Protein AF-A0A1V5ZV84-F1 (afdb_monomer_lite)

Structure (mmCIF, N/CA/C/O backbone):
data_AF-A0A1V5ZV84-F1
#
_entry.id   AF-A0A1V5ZV84-F1
#
loop_
_atom_site.group_PDB
_atom_site.id
_atom_site.type_symbol
_atom_site.label_atom_id
_atom_site.label_alt_id
_atom_site.label_comp_id
_atom_site.label_asym_id
_atom_site.label_entity_id
_atom_site.label_seq_id
_atom_site.pdbx_PDB_ins_code
_atom_site.Cartn_x
_atom_site.Cartn_y
_atom_site.Cartn_z
_atom_site.occupancy
_atom_site.B_iso_or_equiv
_atom_site.auth_seq_id
_atom_site.auth_comp_id
_atom_site.auth_asym_id
_atom_site.auth_atom_id
_atom_site.pdbx_PDB_model_num
ATOM 1 N N . MET A 1 1 ? 2.311 14.873 -5.237 1.00 79.88 1 MET A N 1
ATOM 2 C CA . MET A 1 1 ? 1.166 14.419 -4.412 1.00 79.88 1 MET A CA 1
ATOM 3 C C . MET A 1 1 ? 1.572 14.431 -2.940 1.00 79.88 1 MET A C 1
ATOM 5 O O . MET A 1 1 ? 2.644 13.917 -2.639 1.00 79.88 1 MET A O 1
ATOM 9 N N . ASN A 1 2 ? 0.780 15.020 -2.034 1.00 92.94 2 ASN A N 1
ATOM 10 C CA . ASN A 1 2 ? 1.083 14.975 -0.593 1.00 92.94 2 ASN A CA 1
ATOM 11 C C . ASN A 1 2 ? 0.862 13.555 -0.016 1.00 92.94 2 ASN A C 1
ATOM 13 O O . ASN A 1 2 ? 0.288 12.698 -0.688 1.00 92.94 2 ASN A O 1
ATOM 17 N N . THR A 1 3 ? 1.318 13.297 1.214 1.00 93.50 3 THR A N 1
ATOM 18 C CA . THR A 1 3 ? 1.221 11.968 1.852 1.00 93.50 3 THR A CA 1
ATOM 19 C C . THR A 1 3 ? -0.212 11.442 1.926 1.00 93.50 3 THR A C 1
ATOM 21 O O . THR A 1 3 ? -0.453 10.312 1.510 1.00 93.50 3 THR A O 1
ATOM 24 N N . LYS A 1 4 ? -1.167 12.261 2.387 1.00 93.44 4 LYS A N 1
ATOM 25 C CA . LYS A 1 4 ? -2.575 11.854 2.514 1.00 93.44 4 LYS A CA 1
ATOM 26 C C . LYS A 1 4 ? -3.176 11.466 1.165 1.00 93.44 4 LYS A C 1
ATOM 28 O O . LYS A 1 4 ? -3.816 10.431 1.051 1.00 93.44 4 LYS A O 1
ATOM 33 N N . ASN A 1 5 ? -2.902 12.239 0.117 1.00 96.44 5 ASN A N 1
ATOM 34 C CA . ASN A 1 5 ? -3.385 11.941 -1.227 1.00 96.44 5 ASN A CA 1
ATOM 35 C C . ASN A 1 5 ? -2.782 10.630 -1.763 1.00 96.44 5 ASN A C 1
ATOM 37 O O . ASN A 1 5 ? -3.490 9.872 -2.417 1.00 96.44 5 ASN A O 1
ATOM 41 N N . GLN A 1 6 ? -1.514 10.325 -1.450 1.00 97.69 6 GLN A N 1
ATOM 42 C CA . GLN A 1 6 ? -0.889 9.044 -1.820 1.00 97.69 6 GLN A CA 1
ATOM 43 C C . GLN A 1 6 ? -1.552 7.864 -1.100 1.00 97.69 6 GLN A C 1
ATOM 45 O O . GLN A 1 6 ? -1.855 6.854 -1.726 1.00 97.69 6 GLN A O 1
ATOM 50 N N . GLN A 1 7 ? -1.806 7.997 0.203 1.00 96.81 7 GLN A N 1
ATOM 51 C CA . GLN A 1 7 ? -2.507 6.989 1.001 1.00 96.81 7 GLN A CA 1
ATOM 52 C C . GLN A 1 7 ? -3.933 6.742 0.477 1.00 96.81 7 GLN A C 1
ATOM 54 O O . GLN A 1 7 ? -4.326 5.595 0.266 1.00 96.81 7 GLN A O 1
ATOM 59 N N . THR A 1 8 ? -4.681 7.807 0.177 1.00 97.06 8 THR A N 1
ATOM 60 C CA . THR A 1 8 ? -6.014 7.713 -0.435 1.00 97.06 8 THR A CA 1
ATOM 61 C C . THR A 1 8 ? -5.967 7.051 -1.811 1.00 97.06 8 THR A C 1
ATOM 63 O O . THR A 1 8 ? -6.816 6.216 -2.111 1.00 97.06 8 THR A O 1
ATOM 66 N N . ALA A 1 9 ? -4.963 7.359 -2.640 1.00 97.69 9 ALA A N 1
ATOM 67 C CA . ALA A 1 9 ? -4.800 6.725 -3.948 1.00 97.69 9 ALA A CA 1
ATOM 68 C C . ALA A 1 9 ? -4.592 5.204 -3.834 1.00 97.69 9 ALA A C 1
ATOM 70 O O . ALA A 1 9 ? -5.197 4.454 -4.598 1.00 97.69 9 ALA A O 1
ATOM 71 N N . ILE A 1 10 ? -3.807 4.743 -2.851 1.00 97.56 10 ILE A N 1
ATOM 72 C CA . ILE A 1 10 ? -3.630 3.308 -2.562 1.00 97.56 10 ILE A CA 1
ATOM 73 C C . ILE A 1 10 ? -4.967 2.664 -2.206 1.00 97.56 10 ILE A C 1
ATOM 75 O O . ILE A 1 10 ? -5.340 1.661 -2.811 1.00 97.56 10 ILE A O 1
ATOM 79 N N . LEU A 1 11 ? -5.698 3.238 -1.246 1.00 97.31 11 LEU A N 1
ATOM 80 C CA . LEU A 1 11 ? -6.976 2.683 -0.796 1.00 97.3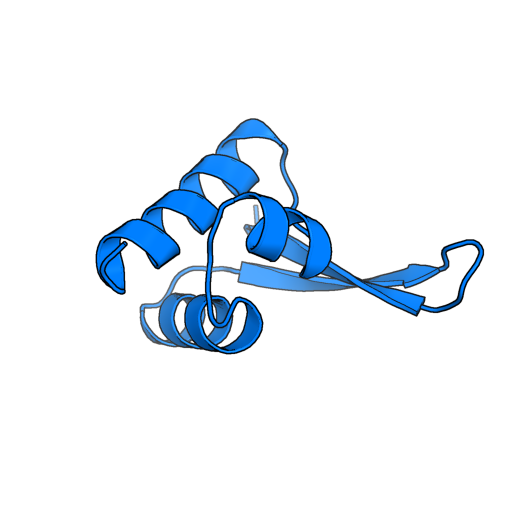1 11 LEU A CA 1
ATOM 81 C C . LEU A 1 11 ? -8.004 2.633 -1.927 1.00 97.31 11 LEU A C 1
ATOM 83 O O . LEU A 1 11 ? -8.656 1.610 -2.112 1.00 97.31 11 LEU A O 1
ATOM 87 N N . ASN A 1 12 ? -8.119 3.704 -2.714 1.00 97.50 12 ASN A N 1
ATOM 88 C CA . ASN A 1 12 ? -9.018 3.744 -3.865 1.00 97.50 12 ASN A CA 1
ATOM 89 C C . ASN A 1 12 ? -8.650 2.669 -4.890 1.00 97.50 12 ASN A C 1
ATOM 91 O O . ASN A 1 12 ? -9.528 1.971 -5.389 1.00 97.50 12 ASN A O 1
ATOM 95 N N . TYR A 1 13 ? -7.357 2.488 -5.165 1.00 98.06 13 TYR A N 1
ATOM 96 C CA . TYR A 1 13 ? -6.912 1.455 -6.090 1.00 98.06 13 TYR A CA 1
ATOM 97 C C . TYR A 1 13 ? -7.259 0.049 -5.588 1.00 98.06 13 TYR A C 1
ATOM 99 O O . TYR A 1 13 ? -7.823 -0.729 -6.356 1.00 98.06 13 TYR A O 1
ATOM 107 N N . ILE A 1 14 ? -6.990 -0.254 -4.310 1.00 97.38 14 ILE A N 1
ATOM 108 C CA . ILE A 1 14 ? -7.333 -1.547 -3.696 1.00 97.38 14 ILE A CA 1
ATOM 109 C C . ILE A 1 14 ? -8.851 -1.760 -3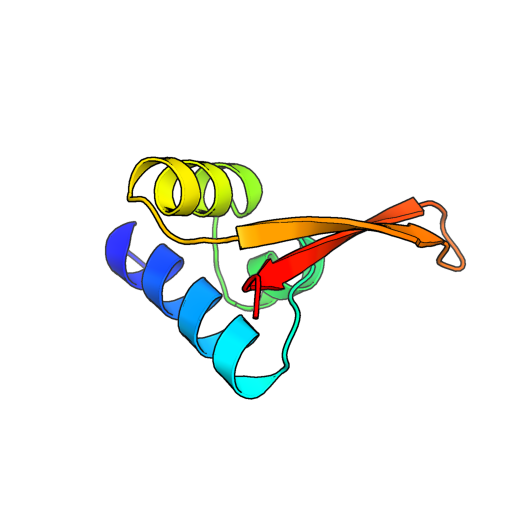.688 1.00 97.38 14 ILE A C 1
ATOM 111 O O . ILE A 1 14 ? -9.307 -2.849 -4.008 1.00 97.38 14 ILE A O 1
ATOM 115 N N . ASN A 1 15 ? -9.660 -0.745 -3.384 1.00 96.44 15 ASN A N 1
ATOM 116 C CA . ASN A 1 15 ? -11.120 -0.878 -3.405 1.00 96.44 15 ASN A CA 1
ATOM 117 C C . ASN A 1 15 ? -11.650 -1.234 -4.803 1.00 96.44 15 ASN A C 1
ATOM 119 O O . ASN A 1 15 ? -12.508 -2.114 -4.932 1.00 96.44 15 ASN A O 1
ATOM 123 N N . THR A 1 16 ? -11.101 -0.598 -5.841 1.00 97.31 16 THR A N 1
ATOM 124 C CA . THR A 1 16 ? -11.500 -0.816 -7.238 1.00 97.31 16 THR A CA 1
ATOM 125 C C . THR A 1 16 ? -10.975 -2.139 -7.805 1.00 97.31 16 THR A C 1
ATOM 127 O O . THR A 1 16 ? -11.724 -2.861 -8.454 1.00 97.31 16 THR A O 1
ATOM 130 N N . HIS A 1 17 ? -9.712 -2.491 -7.545 1.00 97.31 17 HIS A N 1
ATOM 131 C CA . HIS A 1 17 ? -9.017 -3.621 -8.192 1.00 97.31 17 HIS A CA 1
ATOM 132 C C . HIS A 1 17 ? -8.779 -4.812 -7.256 1.00 97.31 17 HIS A C 1
ATOM 134 O O . HIS A 1 17 ? -8.132 -5.787 -7.634 1.00 97.31 17 HIS A O 1
ATOM 140 N N . LYS A 1 18 ? -9.269 -4.730 -6.015 1.00 96.81 18 LYS A N 1
ATOM 141 C CA . LYS A 1 18 ? -9.100 -5.688 -4.904 1.00 96.81 18 LYS A CA 1
ATOM 142 C C . LYS A 1 18 ? -7.680 -5.835 -4.368 1.00 96.81 18 LYS A C 1
ATOM 144 O O . LYS A 1 18 ? -7.507 -6.202 -3.208 1.00 96.81 18 LYS A O 1
ATOM 149 N N . THR A 1 19 ? -6.668 -5.523 -5.168 1.00 97.56 19 THR A N 1
ATOM 150 C CA . THR A 1 19 ? -5.262 -5.668 -4.800 1.00 97.56 19 THR A CA 1
ATOM 151 C C . THR A 1 19 ? -4.409 -4.537 -5.368 1.00 97.56 19 THR A C 1
ATOM 153 O O . THR A 1 19 ? -4.812 -3.837 -6.297 1.00 97.56 19 THR A O 1
ATOM 156 N N . ILE A 1 20 ? -3.215 -4.354 -4.809 1.00 97.94 20 ILE A N 1
ATOM 157 C CA . ILE A 1 20 ? -2.171 -3.495 -5.366 1.00 97.94 20 ILE A CA 1
ATOM 158 C C . ILE A 1 20 ? -0.789 -4.106 -5.124 1.00 97.94 20 ILE A C 1
ATOM 160 O O . ILE A 1 20 ? -0.505 -4.654 -4.060 1.00 97.94 20 ILE A O 1
ATOM 164 N N . THR A 1 21 ? 0.101 -3.981 -6.101 1.00 97.81 21 THR A N 1
ATOM 165 C CA . THR A 1 21 ? 1.530 -4.295 -5.970 1.00 97.81 21 THR A CA 1
ATOM 166 C C . THR A 1 21 ? 2.354 -3.028 -5.751 1.00 97.81 21 THR A C 1
ATOM 168 O O . THR A 1 21 ? 1.946 -1.927 -6.126 1.00 97.81 21 THR A O 1
ATOM 171 N N . VAL A 1 22 ? 3.574 -3.166 -5.217 1.00 96.38 22 VAL A N 1
ATOM 172 C CA . VAL A 1 22 ? 4.518 -2.033 -5.091 1.00 96.38 22 VAL A CA 1
ATOM 173 C C . VAL A 1 22 ? 4.754 -1.349 -6.444 1.00 96.38 22 VAL A C 1
ATOM 175 O O . VAL A 1 22 ? 4.793 -0.123 -6.524 1.00 96.38 22 VAL A O 1
ATOM 178 N N . ARG A 1 23 ? 4.863 -2.136 -7.521 1.00 95.81 23 ARG A N 1
ATOM 179 C CA . ARG A 1 23 ? 5.086 -1.631 -8.880 1.00 95.81 23 ARG A CA 1
ATOM 180 C C . ARG A 1 23 ? 3.899 -0.812 -9.390 1.00 95.81 23 ARG A C 1
ATOM 182 O O . ARG A 1 23 ? 4.103 0.286 -9.897 1.00 95.81 23 ARG A O 1
ATOM 189 N N . GLN A 1 24 ? 2.670 -1.301 -9.212 1.00 97.50 24 GLN A N 1
ATOM 190 C CA . GLN A 1 24 ? 1.464 -0.537 -9.556 1.00 97.50 24 GLN A CA 1
ATOM 191 C C . GLN A 1 24 ? 1.372 0.759 -8.750 1.00 97.50 24 GLN A C 1
ATOM 193 O O . GLN A 1 24 ? 1.071 1.802 -9.315 1.00 97.50 24 GLN A O 1
ATOM 198 N N . ALA A 1 25 ? 1.698 0.725 -7.457 1.00 97.19 25 ALA A N 1
ATOM 199 C CA . ALA A 1 25 ? 1.708 1.928 -6.634 1.00 97.19 25 ALA A CA 1
ATOM 200 C C . ALA A 1 25 ? 2.702 2.987 -7.150 1.00 97.19 25 ALA A C 1
ATOM 202 O O . ALA A 1 25 ? 2.365 4.170 -7.195 1.00 97.19 25 ALA A O 1
ATOM 203 N N . PHE A 1 26 ? 3.888 2.585 -7.616 1.00 97.19 26 PHE A N 1
ATOM 204 C CA . PHE A 1 26 ? 4.800 3.514 -8.292 1.00 97.19 26 PHE A CA 1
ATOM 205 C C . PHE A 1 26 ? 4.194 4.102 -9.573 1.00 97.19 26 PHE A C 1
ATOM 207 O O . PHE A 1 26 ? 4.324 5.304 -9.797 1.00 97.19 26 PHE A O 1
ATOM 214 N N . TYR A 1 27 ? 3.470 3.309 -10.372 1.00 97.06 27 TYR A N 1
ATOM 215 C CA . TYR A 1 27 ? 2.759 3.816 -11.555 1.00 97.06 27 TYR A CA 1
ATOM 216 C C . TYR A 1 27 ? 1.630 4.804 -11.222 1.00 97.06 27 TYR A C 1
ATOM 218 O O . TYR A 1 27 ? 1.306 5.650 -12.049 1.00 97.06 27 TYR A O 1
ATOM 226 N N . LEU A 1 28 ? 1.086 4.770 -10.002 1.00 95.62 28 LEU A N 1
ATOM 227 C CA . LEU A 1 28 ? 0.146 5.782 -9.497 1.00 95.62 28 LEU A CA 1
ATOM 228 C C . LEU A 1 28 ? 0.836 7.073 -9.011 1.00 95.62 28 LEU A C 1
ATOM 230 O O . LEU A 1 28 ? 0.165 7.976 -8.510 1.00 95.62 28 LEU A O 1
ATOM 234 N N . GLY A 1 29 ? 2.165 7.175 -9.111 1.00 96.44 29 GLY A N 1
ATOM 235 C CA . GLY A 1 29 ? 2.928 8.333 -8.636 1.00 96.44 29 GLY A CA 1
ATO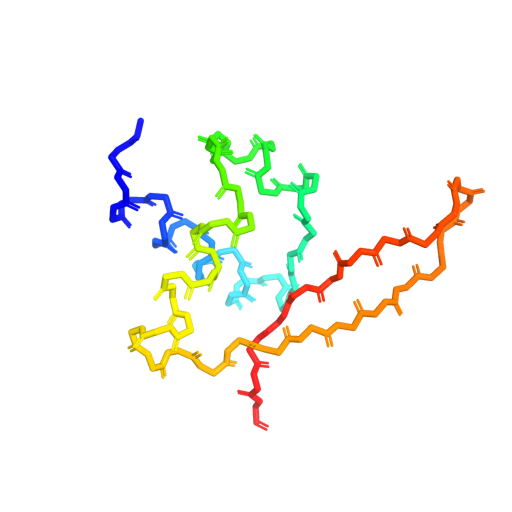M 236 C C . GLY A 1 29 ? 3.131 8.361 -7.117 1.00 96.44 29 GLY A C 1
ATOM 237 O O . GLY A 1 29 ? 3.293 9.433 -6.527 1.00 96.44 29 GLY A O 1
ATOM 238 N N . ILE A 1 30 ? 3.095 7.198 -6.459 1.00 97.38 30 ILE A N 1
ATOM 239 C CA . ILE A 1 30 ? 3.377 7.078 -5.026 1.00 97.38 30 ILE A CA 1
ATOM 240 C C . ILE A 1 30 ? 4.883 6.923 -4.823 1.00 97.38 30 ILE A C 1
ATOM 242 O O . ILE A 1 30 ? 5.483 5.937 -5.241 1.00 97.38 30 ILE A O 1
ATOM 246 N N . ASN A 1 31 ? 5.489 7.874 -4.116 1.00 94.75 31 ASN A N 1
ATOM 247 C CA . ASN A 1 31 ? 6.947 7.945 -3.973 1.00 94.75 31 ASN A CA 1
ATOM 248 C C . ASN A 1 31 ? 7.528 6.862 -3.051 1.00 94.75 31 ASN A C 1
ATOM 250 O O . ASN A 1 31 ? 8.694 6.500 -3.168 1.00 94.75 31 ASN A O 1
ATOM 254 N N . SER A 1 32 ? 6.752 6.377 -2.080 1.00 96.81 32 SER A N 1
ATOM 255 C CA . SER A 1 32 ? 7.221 5.371 -1.115 1.00 96.81 32 SER A CA 1
ATOM 256 C C . SER A 1 32 ? 6.102 4.389 -0.759 1.00 96.81 32 SER A C 1
ATOM 258 O O . SER A 1 32 ? 5.573 4.456 0.351 1.00 96.81 32 SER A O 1
ATOM 260 N N . PRO A 1 33 ? 5.709 3.484 -1.677 1.00 97.06 33 PRO A N 1
ATOM 261 C CA . PRO A 1 33 ? 4.530 2.637 -1.501 1.00 97.06 33 PRO A CA 1
ATOM 262 C C . PRO A 1 33 ? 4.520 1.846 -0.195 1.00 97.06 33 PRO A C 1
ATOM 264 O O . PRO A 1 33 ? 3.539 1.882 0.539 1.00 97.06 33 PRO A O 1
ATOM 267 N N . THR A 1 34 ? 5.634 1.195 0.141 1.00 97.19 34 THR A N 1
ATOM 268 C CA . THR A 1 34 ? 5.763 0.382 1.358 1.00 97.19 34 THR A CA 1
ATOM 269 C C . THR A 1 34 ? 5.594 1.216 2.626 1.00 97.19 34 THR A C 1
ATOM 271 O O . THR A 1 34 ? 4.883 0.801 3.539 1.00 97.19 34 THR A O 1
ATOM 274 N N . LYS A 1 35 ? 6.172 2.424 2.662 1.00 97.69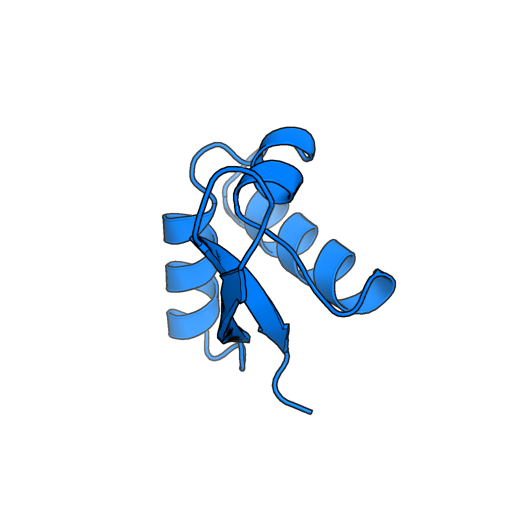 35 LYS A N 1
ATOM 275 C CA . LYS A 1 35 ? 5.990 3.372 3.768 1.00 97.69 35 LYS A CA 1
ATOM 276 C C . LYS A 1 35 ? 4.533 3.824 3.879 1.00 97.69 35 LYS A C 1
ATOM 278 O O . LYS A 1 35 ? 3.982 3.787 4.970 1.00 97.69 35 LYS A O 1
ATOM 283 N N . ARG A 1 36 ? 3.892 4.191 2.764 1.00 97.88 36 ARG A N 1
ATOM 284 C CA . ARG A 1 36 ? 2.482 4.624 2.752 1.00 97.88 36 ARG A CA 1
ATOM 285 C C . ARG A 1 36 ? 1.536 3.512 3.201 1.00 97.88 36 ARG A C 1
ATOM 287 O O . ARG A 1 36 ? 0.601 3.781 3.942 1.00 97.88 36 ARG A O 1
ATOM 294 N N . ILE A 1 37 ? 1.804 2.269 2.808 1.00 97.44 37 ILE A N 1
ATOM 295 C CA . ILE A 1 37 ? 1.056 1.095 3.277 1.00 97.44 37 ILE A CA 1
ATOM 296 C C . ILE A 1 37 ? 1.276 0.870 4.778 1.00 97.44 37 ILE A C 1
ATOM 298 O O . ILE A 1 37 ? 0.320 0.592 5.496 1.00 97.44 37 ILE A O 1
ATOM 302 N N . SER A 1 38 ? 2.511 1.013 5.267 1.00 97.62 38 SER A N 1
ATOM 303 C CA . SER A 1 38 ? 2.806 0.905 6.700 1.00 97.62 38 SER A CA 1
ATOM 304 C C . SER A 1 38 ? 2.084 1.975 7.521 1.00 97.62 38 SER A C 1
ATOM 306 O O . SER A 1 38 ? 1.550 1.660 8.577 1.00 97.62 38 SER A O 1
ATOM 308 N N . GLU A 1 39 ? 2.041 3.217 7.039 1.00 97.75 39 GLU A N 1
ATOM 309 C CA . GLU A 1 39 ? 1.294 4.304 7.684 1.00 97.75 39 GLU A CA 1
ATOM 310 C C . GLU A 1 39 ? -0.212 4.004 7.690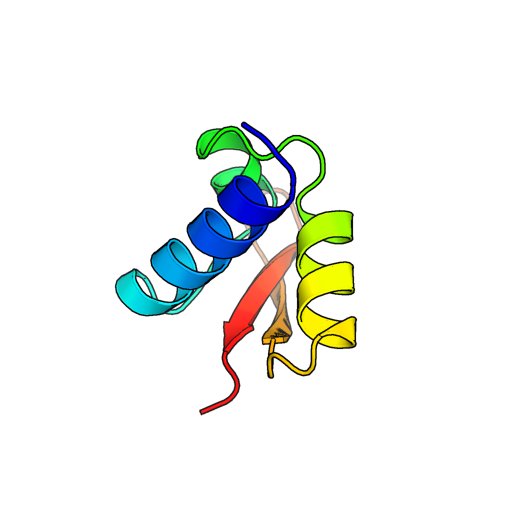 1.00 97.75 39 GLU A C 1
ATOM 312 O O . GLU A 1 39 ? -0.849 4.113 8.727 1.00 97.75 39 GLU A O 1
ATOM 317 N N . LEU A 1 40 ? -0.775 3.513 6.579 1.00 97.19 40 LEU A N 1
ATOM 318 C CA . LEU A 1 40 ? -2.181 3.094 6.526 1.00 97.19 40 LEU A CA 1
ATOM 319 C C . LEU A 1 40 ? -2.511 1.992 7.548 1.00 97.19 40 LEU A C 1
ATOM 321 O O . LEU A 1 40 ? -3.586 2.014 8.142 1.00 97.19 40 LEU A O 1
ATOM 325 N N . ARG A 1 41 ? -1.597 1.038 7.773 1.00 97.25 41 ARG A N 1
ATOM 326 C CA . ARG A 1 41 ? -1.744 0.013 8.822 1.00 97.25 41 ARG A CA 1
ATOM 327 C C . ARG A 1 41 ? -1.710 0.616 10.221 1.00 97.25 41 ARG A C 1
ATOM 329 O O . ARG A 1 41 ? -2.509 0.227 11.063 1.00 97.25 41 ARG A O 1
ATOM 336 N N . GLN A 1 42 ? -0.799 1.558 10.462 1.00 97.06 42 GLN A N 1
ATOM 337 C CA . GLN A 1 42 ? -0.717 2.285 11.733 1.00 97.06 42 GLN A CA 1
ATOM 338 C C . GLN A 1 42 ? -1.986 3.107 11.995 1.00 97.06 42 GLN A C 1
ATOM 340 O O . GLN A 1 42 ? -2.443 3.166 13.131 1.00 97.06 42 GLN A O 1
ATOM 345 N N . ASP A 1 43 ? -2.608 3.635 10.939 1.00 95.75 43 ASP A N 1
ATOM 346 C CA . ASP A 1 43 ? -3.906 4.320 10.975 1.00 95.75 43 ASP A CA 1
ATOM 347 C C . ASP A 1 43 ? -5.106 3.351 11.107 1.00 95.75 43 ASP A C 1
ATOM 349 O O . ASP A 1 43 ? -6.264 3.754 10.971 1.00 95.75 43 ASP A O 1
ATOM 353 N N . GLY A 1 44 ? -4.856 2.057 11.337 1.00 96.88 44 GLY A N 1
ATOM 354 C CA . GLY A 1 44 ? -5.884 1.047 11.583 1.00 96.88 44 GLY A CA 1
ATOM 355 C C . GLY A 1 44 ? -6.597 0.535 10.331 1.00 96.88 44 GLY A C 1
ATOM 356 O O . GLY A 1 44 ? -7.654 -0.084 10.442 1.00 96.88 44 GLY A O 1
ATOM 357 N N . LYS A 1 45 ? -6.068 0.777 9.122 1.00 96.50 45 LYS A N 1
ATOM 358 C CA . LYS A 1 45 ? -6.623 0.153 7.912 1.00 96.50 45 LYS A CA 1
ATOM 359 C C . LYS A 1 45 ? -6.238 -1.328 7.865 1.00 96.50 45 LYS A C 1
ATOM 361 O O . LYS A 1 45 ? -5.051 -1.635 8.003 1.00 96.50 45 LYS A O 1
ATOM 366 N N . PRO A 1 46 ? -7.193 -2.237 7.594 1.00 96.31 46 PRO A N 1
ATOM 367 C CA . PRO A 1 46 ? -6.949 -3.674 7.620 1.00 96.31 46 PRO A CA 1
ATOM 368 C C . PRO A 1 46 ? -6.256 -4.125 6.325 1.00 96.31 46 PRO A C 1
ATOM 370 O O . PRO A 1 46 ? -6.834 -4.818 5.500 1.00 96.31 46 PRO A O 1
ATOM 373 N N . ILE A 1 47 ? -5.031 -3.656 6.074 1.00 97.12 47 ILE A N 1
ATOM 374 C CA . ILE A 1 47 ? -4.275 -4.011 4.868 1.00 97.12 47 ILE A CA 1
ATOM 375 C C . ILE A 1 47 ? -3.442 -5.257 5.147 1.00 97.12 47 ILE A C 1
ATOM 377 O O . ILE A 1 47 ? -2.438 -5.186 5.859 1.00 97.12 47 ILE A O 1
ATOM 381 N N . ILE A 1 48 ? -3.778 -6.367 4.506 1.00 97.19 48 ILE A N 1
ATOM 382 C CA . ILE A 1 48 ? -3.004 -7.611 4.538 1.00 97.19 48 ILE A CA 1
ATOM 383 C C . ILE A 1 48 ? -2.039 -7.684 3.353 1.00 97.19 48 ILE A C 1
ATOM 385 O O . ILE A 1 48 ? -2.120 -6.898 2.404 1.00 97.19 48 ILE A O 1
ATOM 389 N N . ASP A 1 49 ? -1.074 -8.597 3.430 1.00 96.94 49 ASP A N 1
ATOM 390 C CA . ASP A 1 49 ? -0.151 -8.858 2.334 1.00 96.94 49 ASP A CA 1
ATOM 391 C C . ASP A 1 49 ? 0.117 -10.344 2.132 1.00 96.94 49 ASP A C 1
ATOM 393 O O . ASP A 1 49 ? 0.052 -11.137 3.068 1.00 96.94 49 ASP A O 1
ATOM 397 N N . LYS A 1 50 ? 0.432 -10.703 0.888 1.00 96.56 50 LYS A N 1
ATOM 398 C CA . LYS A 1 50 ? 0.901 -12.035 0.513 1.00 96.56 50 LYS A CA 1
ATOM 399 C C . LYS A 1 50 ? 2.009 -11.937 -0.527 1.00 96.56 50 LYS A C 1
ATOM 401 O O . LYS A 1 50 ? 2.115 -10.955 -1.267 1.00 96.56 50 LYS A O 1
ATOM 406 N N . TRP A 1 51 ? 2.830 -12.977 -0.585 1.00 96.75 51 TRP A N 1
ATOM 407 C CA . TRP A 1 51 ? 3.799 -13.162 -1.657 1.00 96.75 51 TRP A CA 1
ATOM 408 C C . TRP A 1 51 ? 3.157 -13.936 -2.803 1.00 96.75 51 TRP A C 1
ATOM 410 O O . TRP A 1 51 ? 2.531 -14.969 -2.578 1.00 96.75 51 TRP A O 1
ATOM 420 N N . GLU A 1 52 ? 3.356 -13.464 -4.026 1.00 96.50 52 GLU A N 1
ATOM 421 C CA . GLU A 1 52 ? 3.002 -14.180 -5.250 1.00 96.50 52 GLU A CA 1
ATOM 422 C C . GLU A 1 52 ? 4.262 -14.475 -6.064 1.00 96.50 52 GLU A C 1
ATOM 424 O O . GLU A 1 52 ? 5.227 -13.710 -6.023 1.00 96.50 52 GLU A O 1
ATOM 429 N N . ASN A 1 53 ? 4.275 -15.602 -6.779 1.00 95.94 53 ASN A N 1
ATOM 430 C CA . ASN A 1 53 ? 5.359 -15.946 -7.698 1.00 95.94 53 ASN A CA 1
ATOM 431 C C . ASN A 1 53 ? 5.021 -15.384 -9.085 1.00 95.94 53 ASN A C 1
ATOM 433 O O . ASN A 1 53 ? 3.987 -15.738 -9.644 1.00 95.94 53 ASN A O 1
ATOM 437 N N . GLY A 1 54 ? 5.889 -14.541 -9.636 1.00 90.56 54 GLY A N 1
ATOM 438 C CA . GLY A 1 54 ? 5.847 -14.124 -11.036 1.00 90.56 54 GLY A CA 1
ATOM 439 C C . GLY A 1 54 ? 7.024 -14.684 -11.826 1.00 90.56 54 GLY A C 1
ATOM 440 O O . GLY A 1 54 ? 7.918 -15.318 -11.266 1.00 90.56 54 GLY A O 1
ATOM 441 N N . GLU A 1 55 ? 7.055 -14.386 -13.125 1.00 89.19 55 GLU A N 1
ATOM 442 C CA . GLU A 1 55 ? 8.117 -14.831 -14.043 1.00 89.19 55 GLU A CA 1
ATOM 443 C C . GLU A 1 55 ? 9.522 -14.413 -13.581 1.00 89.19 55 GLU A C 1
ATOM 445 O O . GLU A 1 55 ? 10.470 -15.180 -13.698 1.00 89.19 55 GLU A O 1
ATOM 450 N N . ASN A 1 56 ? 9.648 -13.218 -12.992 1.00 89.12 56 ASN A N 1
ATOM 451 C CA . ASN A 1 56 ? 10.922 -12.644 -12.540 1.00 89.12 56 ASN A CA 1
ATOM 452 C C . ASN A 1 56 ? 11.159 -12.797 -11.025 1.00 89.12 56 ASN A C 1
ATOM 454 O O . ASN A 1 56 ? 11.943 -12.052 -10.437 1.00 89.12 56 ASN A O 1
ATOM 458 N N . GLY A 1 57 ? 10.456 -13.728 -10.375 1.00 93.25 57 GLY A N 1
ATOM 459 C CA . GLY A 1 57 ? 10.574 -13.998 -8.944 1.00 93.25 57 GLY A CA 1
ATOM 460 C C . GLY A 1 57 ? 9.353 -13.576 -8.130 1.00 93.25 57 GLY A C 1
ATOM 461 O O . GLY A 1 57 ? 8.280 -13.278 -8.657 1.00 93.25 57 GLY A O 1
ATOM 462 N N . ARG A 1 58 ? 9.506 -13.600 -6.803 1.00 94.62 58 ARG A N 1
ATOM 463 C CA . ARG A 1 58 ? 8.409 -13.305 -5.877 1.00 94.62 58 ARG A CA 1
ATOM 464 C C . ARG A 1 58 ? 8.190 -11.807 -5.729 1.00 94.62 58 ARG A C 1
ATOM 466 O O . ARG A 1 58 ? 9.138 -11.056 -5.515 1.00 94.62 58 ARG A O 1
ATOM 473 N N . TYR A 1 59 ? 6.933 -11.386 -5.764 1.00 94.38 59 TYR A N 1
ATOM 474 C CA . TYR A 1 59 ? 6.531 -10.009 -5.498 1.00 94.38 59 TYR A CA 1
ATOM 475 C C . TYR A 1 59 ? 5.426 -9.955 -4.447 1.00 94.38 59 TYR A C 1
ATOM 477 O O . TYR A 1 59 ? 4.716 -10.928 -4.193 1.00 94.38 59 TYR A O 1
ATOM 485 N N . LYS A 1 60 ? 5.317 -8.798 -3.797 1.00 95.31 60 LYS A N 1
ATOM 486 C CA . LYS A 1 60 ? 4.384 -8.573 -2.699 1.00 95.31 60 LYS A CA 1
ATOM 487 C C . LYS A 1 60 ? 3.099 -7.930 -3.211 1.00 95.31 60 LYS A C 1
ATOM 489 O O . LYS A 1 60 ? 3.151 -6.927 -3.931 1.00 95.31 60 LYS A O 1
ATOM 494 N N . VAL A 1 61 ? 1.969 -8.508 -2.820 1.00 97.44 61 VAL A N 1
ATOM 495 C CA . VAL A 1 61 ? 0.619 -8.046 -3.150 1.00 97.44 61 VAL A CA 1
ATOM 496 C C . VAL A 1 61 ? -0.080 -7.641 -1.865 1.00 97.44 61 VAL A C 1
ATOM 498 O O . VAL A 1 61 ? -0.007 -8.360 -0.870 1.00 97.44 61 VAL A O 1
ATOM 501 N N . TYR A 1 62 ? -0.751 -6.496 -1.895 1.00 97.94 62 TYR A N 1
ATOM 502 C CA . TYR A 1 62 ? -1.487 -5.935 -0.771 1.00 97.94 62 TYR A CA 1
ATOM 503 C C . TYR A 1 62 ? -2.977 -5.877 -1.098 1.00 97.94 62 TYR A C 1
ATOM 505 O O . TYR A 1 62 ? -3.347 -5.547 -2.225 1.00 97.94 62 TYR A O 1
ATOM 513 N N . SER A 1 63 ? -3.824 -6.157 -0.115 1.00 97.75 63 SER A N 1
ATOM 514 C CA . SER A 1 63 ? -5.287 -6.085 -0.219 1.00 97.75 63 SER A CA 1
ATOM 515 C C . SER A 1 63 ? -5.899 -5.660 1.112 1.00 97.75 63 SER A C 1
ATOM 517 O O . SER A 1 63 ? -5.201 -5.607 2.123 1.00 97.75 63 SER A O 1
ATOM 519 N N . LEU A 1 64 ? -7.195 -5.349 1.119 1.00 96.81 64 LEU A N 1
ATOM 520 C CA . LEU A 1 64 ? -7.945 -5.198 2.366 1.00 96.81 64 LEU A CA 1
ATOM 521 C C . LEU A 1 64 ? -8.365 -6.582 2.882 1.00 96.81 64 LEU A C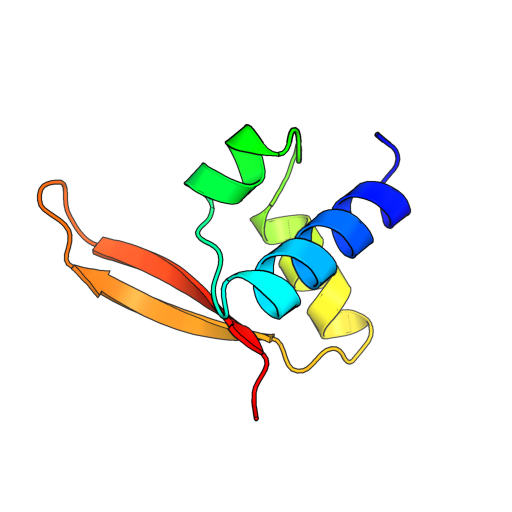 1
ATOM 523 O O . LEU A 1 64 ? -8.704 -7.455 2.082 1.00 96.81 64 LEU A O 1
ATOM 527 N N . GLU A 1 65 ? -8.305 -6.775 4.196 1.00 92.19 65 GLU A N 1
ATOM 528 C CA . GLU A 1 65 ? -8.974 -7.870 4.900 1.00 92.19 65 GLU A CA 1
ATOM 529 C C . GLU A 1 65 ? -10.486 -7.649 4.772 1.00 92.19 65 GLU A C 1
ATOM 531 O O . GLU A 1 65 ? -10.961 -6.526 4.978 1.00 92.19 65 GLU A O 1
ATOM 536 N N . VAL A 1 66 ? -11.211 -8.683 4.347 1.00 76.50 66 VAL A N 1
ATOM 537 C CA . VAL A 1 66 ? -12.663 -8.655 4.105 1.00 76.50 66 VAL A CA 1
ATOM 538 C C . VAL A 1 66 ? -13.346 -9.549 5.120 1.00 76.50 66 VAL A C 1
ATOM 540 O O . VAL A 1 66 ? -12.804 -10.654 5.345 1.00 76.50 66 VAL A O 1
#

Secondary structure (DSSP, 8-state):
--HHHHHHHHHHHHHHHSEEEHHHHHHTT-S-HHHHHHHHHHTT--EEEEEEEETTEEEEEEEE--

Sequence (66 aa):
MNTKNQQTAILNYINTHKTITVRQAFYLGINSPTKRISELRQDGKPIIDKWENGENGRYKVYSLEV

pLDDT: mean 95.73, std 3.67, range [76.5, 98.06]

Radius of gyration: 11.33 Å; chains: 1; bounding box: 24×31×26 Å

Foldseek 3Di:
DDLVVLLVLLVVCCVVVVKDFPVVSVVVVRPCVVVSVVVCVVVVFQKDWDWDADPVGITIMIGGDD